Protein AF-0000000067837398 (afdb_homodimer)

Foldseek 3Di:
DPPPPVLVVVLVVLVVVLVVLVVCLVVDDDPVSNVVSVVSSVLSVLVSVLSVCVVVVNDDVVVVSVVVVVD/DPPPPVLVVVLVVLVVVLVVLVVCLVVDDDPVSNVVSVVSSVLSVLVSVLSVCVVVVNDDVVVVSVVVVVD

pLDDT: mean 81.36, std 20.69, range [33.88, 98.56]

Secondary structure (DSSP, 8-state):
-----HHHHHHHHHHHHHHHHHHHHTT--SHHHHHHHHHHHHHHHHHHHHHHHHHTT--SHHHHHHHHH--/-----HHHHHHHHHHHHHHHHHHHHTT--SHHHHHHHHHHHHHHHHHHHHHHHHHTT--SHHHHHHHHH--

Sequence (142 aa):
MSSEDPLGQLRQRLAAVQLELRQAIGNVDDPQGKALLEVAAEVVGGLHKAFGHYKDKSEPAWRQVAKRIFPMSSEDPLGQLRQRLAAVQLELRQAIGNVDDPQGKALLEVAAEVVGGLHKAFGHYKDKSEPAWRQVAKRIFP

Organism: NCBI:txid111831

Structure (mmCIF, N/CA/C/O backbone):
data_AF-0000000067837398-model_v1
#
loop_
_entity.id
_entity.type
_entity.pdbx_description
1 polymer 'Uncharacterized protein'
#
loop_
_atom_site.group_PDB
_atom_site.id
_atom_site.type_symbol
_atom_site.label_atom_id
_atom_site.label_alt_id
_atom_site.label_comp_id
_atom_site.label_asym_id
_atom_site.label_entity_id
_atom_site.label_seq_id
_atom_site.pdbx_PDB_ins_code
_atom_site.Cartn_x
_atom_site.Cartn_y
_atom_site.Cartn_z
_atom_site.occupancy
_atom_site.B_iso_or_equiv
_atom_site.auth_seq_id
_atom_site.auth_comp_id
_atom_site.auth_asym_id
_atom_site.auth_atom_id
_atom_site.pdbx_PDB_model_num
ATOM 1 N N . MET A 1 1 ? 8.406 -27.453 5.871 1 33.88 1 MET A N 1
ATOM 2 C CA . MET A 1 1 ? 7.957 -26.094 6.102 1 33.88 1 MET A CA 1
ATOM 3 C C . MET A 1 1 ? 6.555 -25.875 5.543 1 33.88 1 MET A C 1
ATOM 5 O O . MET A 1 1 ? 6.281 -26.219 4.391 1 33.88 1 MET A O 1
ATOM 9 N N . SER A 1 2 ? 5.48 -26.078 6.039 1 41.84 2 SER A N 1
ATOM 10 C CA . SER A 1 2 ? 4.082 -25.969 5.637 1 41.84 2 SER A CA 1
ATOM 11 C C . SER A 1 2 ? 3.883 -24.859 4.613 1 41.84 2 SER A C 1
ATOM 13 O O . SER A 1 2 ? 4.566 -23.844 4.66 1 41.84 2 SER A O 1
ATOM 15 N N . SER A 1 3 ? 3.572 -25.141 3.287 1 51.97 3 SER A N 1
ATOM 16 C CA . SER A 1 3 ? 3.674 -24.422 2.021 1 51.97 3 SER A CA 1
ATOM 17 C C . SER A 1 3 ? 3.182 -22.984 2.16 1 51.97 3 SER A C 1
ATOM 19 O O . SER A 1 3 ? 1.977 -22.734 2.24 1 51.97 3 SER A O 1
ATOM 21 N N . GLU A 1 4 ? 3.797 -22.094 3.088 1 68 4 GLU A N 1
ATOM 22 C CA . GLU A 1 4 ? 3.436 -20.719 3.438 1 68 4 GLU A CA 1
ATOM 23 C C . GLU A 1 4 ? 2.896 -19.969 2.227 1 68 4 GLU A C 1
ATOM 25 O O . GLU A 1 4 ? 3.359 -20.172 1.103 1 68 4 GLU A O 1
ATOM 30 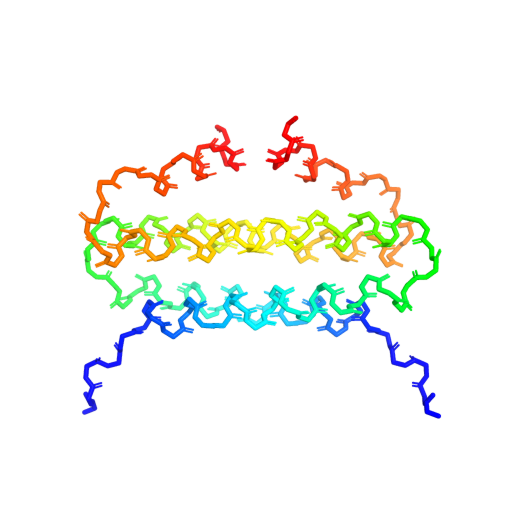N N . ASP A 1 5 ? 1.623 -19.812 2.236 1 85.75 5 ASP A N 1
ATOM 31 C CA . ASP A 1 5 ? 0.949 -19.016 1.215 1 85.75 5 ASP A CA 1
ATOM 32 C C . ASP A 1 5 ? 1.414 -17.562 1.257 1 85.75 5 ASP A C 1
ATOM 34 O O . ASP A 1 5 ? 0.754 -16.703 1.856 1 85.75 5 ASP A O 1
ATOM 38 N N . PRO A 1 6 ? 2.689 -17.422 0.731 1 88.38 6 PRO A N 1
ATOM 39 C CA . PRO A 1 6 ? 3.264 -16.078 0.784 1 88.38 6 PRO A CA 1
ATOM 40 C C . PRO A 1 6 ? 2.305 -15.008 0.276 1 88.38 6 PRO A C 1
ATOM 42 O O . PRO A 1 6 ? 2.254 -13.906 0.83 1 88.38 6 PRO A O 1
ATOM 45 N N . LEU A 1 7 ? 1.542 -15.312 -0.713 1 92.5 7 LEU A N 1
ATOM 46 C CA . LEU A 1 7 ? 0.615 -14.328 -1.25 1 92.5 7 LEU A CA 1
ATOM 47 C C . LEU A 1 7 ? -0.531 -14.07 -0.276 1 92.5 7 LEU A C 1
ATOM 49 O O . LEU A 1 7 ? -1.01 -12.938 -0.158 1 92.5 7 LEU A O 1
ATOM 53 N N . GLY A 1 8 ? -0.99 -15.117 0.376 1 92.75 8 GLY A N 1
ATOM 54 C CA . GLY A 1 8 ? -2 -14.945 1.407 1 92.75 8 GLY A CA 1
ATOM 55 C C . GLY A 1 8 ? -1.529 -14.078 2.564 1 92.75 8 GLY A C 1
ATOM 56 O O . GLY A 1 8 ? -2.277 -13.234 3.062 1 92.75 8 GLY A O 1
ATOM 57 N N . GLN A 1 9 ? -0.346 -14.25 2.988 1 94.62 9 GLN A N 1
ATOM 58 C CA . GLN A 1 9 ? 0.231 -13.453 4.062 1 94.62 9 GLN A CA 1
ATOM 59 C C . GLN A 1 9 ? 0.376 -11.992 3.646 1 94.62 9 GLN A C 1
ATOM 61 O O . GLN A 1 9 ? 0.09 -11.086 4.43 1 94.62 9 GLN A O 1
ATOM 66 N N . LEU A 1 10 ? 0.847 -11.828 2.412 1 97.06 10 LEU A N 1
ATOM 67 C CA . LEU A 1 10 ? 0.981 -10.461 1.905 1 97.06 10 LEU A CA 1
ATOM 68 C C . LEU A 1 10 ? -0.382 -9.789 1.796 1 97.06 10 LEU A C 1
ATOM 70 O O . LEU A 1 10 ? -0.512 -8.594 2.082 1 97.06 10 LEU A O 1
ATOM 74 N N . ARG A 1 11 ? -1.369 -10.508 1.425 1 96.19 11 ARG A N 1
ATOM 75 C CA . ARG A 1 11 ? -2.725 -9.961 1.388 1 96.19 11 ARG A CA 1
ATOM 76 C C . ARG A 1 11 ? -3.164 -9.5 2.771 1 96.19 11 ARG A C 1
ATOM 78 O O . ARG A 1 11 ? -3.73 -8.414 2.916 1 96.19 11 ARG A O 1
ATOM 85 N N . GLN A 1 12 ? -2.91 -10.25 3.746 1 97.5 12 GLN A N 1
ATOM 86 C CA . GLN A 1 12 ? -3.27 -9.891 5.113 1 97.5 12 GLN A CA 1
ATOM 87 C C . GLN A 1 12 ? -2.486 -8.664 5.578 1 97.5 12 GLN A C 1
ATOM 89 O O . GLN A 1 12 ? -3.021 -7.816 6.297 1 97.5 12 GLN A O 1
ATOM 94 N N . ARG A 1 13 ? -1.25 -8.594 5.207 1 97.94 13 ARG A N 1
ATOM 95 C CA . ARG A 1 13 ? -0.443 -7.426 5.547 1 97.94 13 ARG A CA 1
ATOM 96 C C . ARG A 1 13 ? -1.017 -6.16 4.914 1 97.94 13 ARG A C 1
ATOM 98 O O . ARG A 1 13 ? -1.085 -5.113 5.562 1 97.94 13 ARG A O 1
ATOM 105 N N . LEU A 1 14 ? -1.43 -6.301 3.666 1 98.19 14 LEU A N 1
ATOM 106 C CA . LEU A 1 14 ? -2.045 -5.164 2.986 1 98.19 14 LEU A CA 1
ATOM 107 C C . LEU A 1 14 ? -3.324 -4.734 3.697 1 98.19 14 LEU A C 1
ATOM 109 O O . LEU A 1 14 ? -3.578 -3.537 3.855 1 98.19 14 LEU A O 1
ATOM 113 N N . ALA A 1 15 ? -4.062 -5.645 4.191 1 98.5 15 ALA A N 1
ATOM 114 C CA . ALA A 1 15 ? -5.273 -5.324 4.945 1 98.5 15 ALA A CA 1
ATOM 115 C C . ALA A 1 15 ? -4.938 -4.574 6.23 1 98.5 15 ALA A C 1
ATOM 117 O O . ALA A 1 15 ? -5.609 -3.607 6.59 1 98.5 15 ALA A O 1
ATOM 118 N N . ALA A 1 16 ? -3.971 -5.02 6.883 1 98.5 16 ALA A N 1
ATOM 119 C CA . ALA A 1 16 ? -3.557 -4.379 8.133 1 98.5 16 ALA A CA 1
ATOM 120 C C . ALA A 1 16 ? -3.094 -2.947 7.883 1 98.5 16 ALA A C 1
ATOM 122 O O . ALA A 1 16 ? -3.455 -2.033 8.625 1 98.5 16 ALA A O 1
ATOM 123 N N . VAL A 1 17 ? -2.305 -2.738 6.832 1 98.44 17 VAL A N 1
ATOM 124 C CA . VAL A 1 17 ? -1.83 -1.397 6.508 1 98.44 17 VAL A CA 1
ATOM 125 C C . VAL A 1 17 ? -3.012 -0.507 6.133 1 98.44 17 VAL A C 1
ATOM 127 O O . VAL A 1 17 ? -3.074 0.657 6.535 1 98.44 17 VAL A O 1
ATOM 130 N N . GLN A 1 18 ? -3.939 -1.035 5.398 1 98.56 18 GLN A N 1
ATOM 131 C CA . GLN A 1 18 ? -5.129 -0.267 5.047 1 98.56 18 GLN A CA 1
ATOM 132 C C . GLN A 1 18 ? -5.863 0.218 6.293 1 98.56 18 GLN A C 1
ATOM 134 O O . GLN A 1 18 ? -6.262 1.382 6.375 1 98.56 18 GLN A O 1
ATOM 139 N N . LEU A 1 19 ? -6.051 -0.674 7.195 1 98.38 19 LEU A N 1
ATOM 140 C CA . LEU A 1 19 ? -6.746 -0.332 8.43 1 98.38 19 LEU A CA 1
ATOM 141 C C . LEU A 1 19 ? -5.988 0.744 9.203 1 98.38 19 LEU A C 1
ATOM 143 O O . LEU A 1 19 ? -6.594 1.688 9.719 1 98.38 19 LEU A O 1
ATOM 147 N N . GLU A 1 20 ? -4.688 0.671 9.289 1 98.12 20 GLU A N 1
ATOM 148 C CA . GLU A 1 20 ? -3.879 1.678 9.969 1 98.12 20 GLU A CA 1
ATOM 149 C C . GLU A 1 20 ? -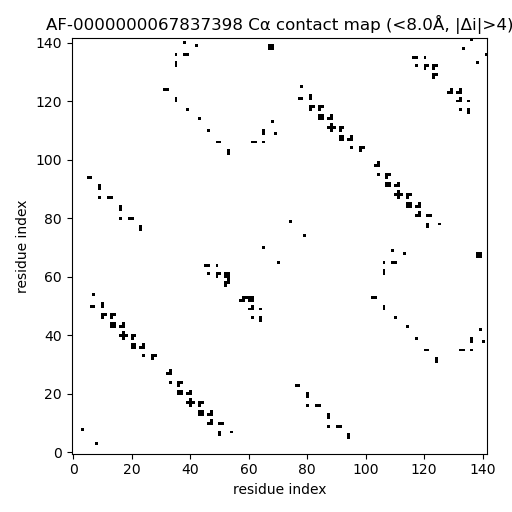4 3.037 9.289 1 98.12 20 GLU A C 1
ATOM 151 O O . GLU A 1 20 ? -4.07 4.07 9.961 1 98.12 20 GLU A O 1
ATOM 156 N N . LEU A 1 21 ? -4.008 3.031 7.977 1 97.94 21 LEU A N 1
ATOM 157 C CA . LEU A 1 21 ? -4.191 4.266 7.219 1 97.94 21 LEU A CA 1
ATOM 158 C C . LEU A 1 21 ? -5.539 4.906 7.539 1 97.94 21 LEU A C 1
ATOM 160 O O . LEU A 1 21 ? -5.613 6.105 7.805 1 97.94 21 LEU A O 1
ATOM 164 N N . ARG A 1 22 ? -6.586 4.121 7.59 1 98.12 22 ARG A N 1
ATOM 165 C CA . ARG A 1 22 ? -7.926 4.629 7.859 1 98.12 22 ARG A CA 1
ATOM 166 C C . ARG A 1 22 ? -8.023 5.191 9.273 1 98.12 22 ARG A C 1
ATOM 168 O O . ARG A 1 22 ? -8.648 6.23 9.492 1 98.12 22 ARG A O 1
ATOM 175 N N . GLN A 1 23 ? -7.441 4.535 10.148 1 97.38 23 GLN A N 1
ATOM 176 C CA . GLN A 1 23 ? -7.457 4.996 11.531 1 97.38 23 GLN A CA 1
ATOM 177 C C . GLN A 1 23 ? -6.711 6.32 11.68 1 97.38 23 GLN A C 1
ATOM 179 O O . GLN A 1 23 ? -7.109 7.18 12.469 1 97.38 23 GLN A O 1
ATOM 184 N N . ALA A 1 24 ? -5.641 6.457 10.891 1 96.56 24 ALA A N 1
ATOM 185 C CA . ALA A 1 24 ? -4.797 7.648 11 1 96.56 24 ALA A CA 1
ATOM 186 C C . ALA A 1 24 ? -5.516 8.883 10.469 1 96.56 24 ALA A C 1
ATOM 188 O O . ALA A 1 24 ? -5.234 10.008 10.891 1 96.56 24 ALA A O 1
ATOM 189 N N . ILE A 1 25 ? -6.469 8.672 9.578 1 95.69 25 ILE A N 1
ATOM 190 C CA . ILE A 1 25 ? -7.188 9.773 8.961 1 95.69 25 ILE A CA 1
ATOM 191 C C . ILE A 1 25 ? -7.82 10.648 10.047 1 95.69 25 ILE A C 1
ATOM 193 O O . ILE A 1 25 ? -7.785 11.875 9.961 1 95.69 25 ILE A O 1
ATOM 197 N N . GLY A 1 26 ? -8.32 10.07 11.078 1 92.12 26 GLY A N 1
ATOM 198 C CA . GLY A 1 26 ? -8.992 10.797 12.148 1 92.12 26 GLY A CA 1
ATOM 199 C C . GLY A 1 26 ? -8.031 11.523 13.078 1 92.12 26 GLY A C 1
ATOM 200 O O . GLY A 1 26 ? -8.445 12.375 13.859 1 92.12 26 GLY A O 1
ATOM 201 N N . ASN A 1 27 ? -6.805 11.273 12.977 1 91.19 27 ASN A N 1
ATOM 202 C CA . ASN A 1 27 ? -5.828 11.797 13.922 1 91.19 27 ASN A CA 1
ATOM 203 C C . ASN A 1 27 ? -4.898 12.812 13.266 1 91.19 27 ASN A C 1
ATOM 205 O O . ASN A 1 27 ? -3.943 13.281 13.891 1 91.19 27 ASN A O 1
ATOM 209 N N . VAL A 1 28 ? -5.102 13.031 11.961 1 90.25 28 VAL A N 1
ATOM 210 C CA . VAL A 1 28 ? -4.305 14.016 11.234 1 90.25 28 VAL A CA 1
ATOM 211 C C . VAL A 1 28 ? -5.141 15.258 10.953 1 90.25 28 VAL A C 1
ATOM 213 O O . VAL A 1 28 ? -6.258 15.164 10.438 1 90.25 28 VAL A O 1
ATOM 216 N N . ASP A 1 29 ? -4.652 16.453 11.297 1 86.44 29 ASP A N 1
ATOM 217 C CA . ASP A 1 29 ? -5.406 17.688 11.18 1 86.44 29 ASP A CA 1
ATOM 218 C C . ASP A 1 29 ? -5.07 18.406 9.875 1 86.44 29 ASP A C 1
ATOM 220 O O . ASP A 1 29 ? -5.914 19.125 9.312 1 86.44 29 ASP A O 1
ATOM 224 N N . ASP A 1 30 ? -3.98 18.266 9.359 1 86.19 30 ASP A N 1
ATOM 225 C CA . ASP A 1 30 ? -3.547 18.906 8.125 1 86.19 30 ASP A CA 1
ATOM 226 C C . ASP A 1 30 ? -4.273 18.328 6.918 1 86.19 30 ASP A C 1
ATOM 228 O O . ASP A 1 30 ? -4.23 17.125 6.684 1 86.19 30 ASP A O 1
ATOM 232 N N . PRO A 1 31 ? -4.961 19.172 6.168 1 89.5 31 PRO A N 1
ATOM 233 C CA . PRO A 1 31 ? -5.773 18.688 5.051 1 89.5 31 PRO A CA 1
ATOM 234 C C . PRO A 1 31 ? -4.961 17.906 4.031 1 89.5 31 PRO A C 1
ATOM 236 O O . PRO A 1 31 ? -5.465 16.938 3.451 1 89.5 31 PRO A O 1
ATOM 239 N N . GLN A 1 32 ? -3.789 18.281 3.867 1 87.62 32 GLN A N 1
ATOM 240 C CA . GLN A 1 32 ? -2.961 17.562 2.902 1 87.62 32 GLN A CA 1
ATOM 241 C C . GLN A 1 32 ? -2.605 16.172 3.408 1 87.62 32 GLN A C 1
ATOM 243 O O . GLN A 1 32 ? -2.598 15.211 2.637 1 87.62 32 GLN A O 1
ATOM 248 N N . GLY A 1 33 ? -2.32 16.125 4.625 1 90.06 33 GLY A N 1
ATOM 249 C CA . GLY A 1 33 ? -2.053 14.836 5.23 1 90.06 33 GLY A CA 1
ATOM 250 C C . GLY A 1 33 ? -3.254 13.914 5.219 1 90.06 33 GLY A C 1
ATOM 251 O O . GLY A 1 33 ? -3.121 12.719 4.953 1 90.06 33 GLY A O 1
ATOM 252 N N . LYS A 1 34 ? -4.395 14.484 5.453 1 92.44 34 LYS A N 1
ATOM 253 C CA . LYS A 1 34 ? -5.625 13.695 5.414 1 92.44 34 LYS A CA 1
ATOM 254 C C . LYS A 1 34 ? -5.887 13.156 4.008 1 92.44 34 LYS A C 1
ATOM 256 O O . LYS A 1 34 ? -6.234 11.984 3.844 1 92.44 34 LYS A O 1
ATOM 261 N N . ALA A 1 35 ? -5.684 13.977 3.082 1 92.44 35 ALA A N 1
ATOM 262 C CA . ALA A 1 35 ? -5.891 13.57 1.695 1 92.44 35 ALA A CA 1
ATOM 263 C C . ALA A 1 35 ? -4.93 12.453 1.304 1 92.44 35 ALA A C 1
ATOM 265 O O . ALA A 1 35 ? -5.324 11.492 0.64 1 92.44 35 ALA A O 1
ATOM 266 N N . LEU A 1 36 ? -3.688 12.578 1.706 1 92.5 36 LEU A N 1
ATOM 267 C CA . LEU A 1 36 ? -2.686 11.555 1.436 1 92.5 36 LEU A CA 1
ATOM 268 C C . LEU A 1 36 ? -3.102 10.219 2.037 1 92.5 36 LEU A C 1
ATOM 270 O O . LEU A 1 36 ? -3.023 9.18 1.371 1 92.5 36 LEU A O 1
ATOM 274 N N . LEU A 1 37 ? -3.602 10.305 3.238 1 95.31 37 LEU A N 1
ATOM 275 C CA . LEU A 1 37 ? -4.031 9.094 3.93 1 95.31 37 LEU A CA 1
ATOM 276 C C . LEU A 1 37 ? -5.23 8.469 3.23 1 95.31 37 LEU A C 1
ATOM 278 O O . LEU A 1 37 ? -5.301 7.246 3.086 1 95.31 37 LEU A O 1
ATOM 282 N N . GLU A 1 38 ? -6.137 9.266 2.844 1 94.81 38 GLU A N 1
ATOM 283 C CA . GLU A 1 38 ? -7.328 8.773 2.16 1 94.81 38 GLU A CA 1
ATOM 284 C C . GLU A 1 38 ? -6.965 8.078 0.849 1 94.81 38 GLU A C 1
ATOM 286 O O . GLU A 1 38 ? -7.434 6.977 0.575 1 94.81 38 GLU A O 1
ATOM 291 N N . VAL A 1 39 ? -6.102 8.656 0.105 1 93 39 VAL A N 1
ATOM 292 C CA . VAL A 1 39 ? -5.676 8.086 -1.169 1 93 39 VAL A CA 1
ATOM 293 C C . VAL A 1 39 ? -4.895 6.797 -0.926 1 93 39 VAL A C 1
ATOM 295 O O . VAL A 1 39 ? -5.129 5.789 -1.595 1 93 39 VAL A O 1
ATOM 298 N N . ALA A 1 40 ? -4.031 6.848 -0.002 1 95.88 40 ALA A N 1
ATOM 299 C CA . ALA A 1 40 ? -3.219 5.672 0.304 1 95.88 40 ALA A CA 1
ATOM 300 C C . ALA A 1 40 ? -4.094 4.496 0.73 1 95.88 40 ALA A C 1
ATOM 302 O O . ALA A 1 40 ? -3.877 3.361 0.296 1 95.88 40 ALA A O 1
ATOM 303 N N . ALA A 1 41 ? -5.098 4.738 1.564 1 96.75 41 ALA A N 1
ATOM 304 C CA . ALA A 1 41 ? -5.988 3.676 2.025 1 96.75 41 ALA A CA 1
ATOM 305 C C . ALA A 1 41 ? -6.734 3.041 0.858 1 96.75 41 ALA A C 1
ATOM 307 O O . ALA A 1 41 ? -6.883 1.817 0.798 1 96.75 41 ALA A O 1
ATOM 308 N N . GLU A 1 42 ? -7.137 3.859 -0.038 1 95.38 42 GLU A N 1
ATOM 309 C CA . GLU A 1 42 ? -7.844 3.352 -1.209 1 95.38 42 GLU A CA 1
ATOM 310 C C . GLU A 1 42 ? -6.926 2.502 -2.082 1 95.38 42 GLU A C 1
ATOM 312 O O . GLU A 1 42 ? -7.309 1.416 -2.521 1 95.38 42 GLU A O 1
ATOM 317 N N . VAL A 1 43 ? -5.773 2.967 -2.314 1 93.62 43 VAL A N 1
ATOM 318 C CA . VAL A 1 43 ? -4.805 2.268 -3.148 1 93.62 43 VAL A CA 1
ATOM 319 C C . VAL A 1 43 ? -4.445 0.926 -2.512 1 93.62 43 VAL A C 1
ATOM 321 O O . VAL A 1 43 ? -4.461 -0.11 -3.182 1 93.62 43 VAL A O 1
ATOM 324 N N . VAL A 1 44 ? -4.188 0.935 -1.268 1 96.62 44 VAL A N 1
ATOM 325 C CA . VAL A 1 44 ? -3.822 -0.293 -0.569 1 96.62 44 VAL A CA 1
ATOM 326 C C . VAL A 1 44 ? -5.012 -1.25 -0.552 1 96.62 44 VAL A C 1
ATOM 328 O O . VAL A 1 44 ? -4.848 -2.461 -0.722 1 96.62 44 VAL A O 1
ATOM 331 N N . GLY A 1 45 ? -6.176 -0.774 -0.378 1 95.69 45 GLY A N 1
ATOM 332 C CA . GLY A 1 45 ? -7.371 -1.596 -0.469 1 95.69 45 GLY A CA 1
ATOM 333 C C . GLY A 1 45 ? -7.539 -2.258 -1.823 1 95.69 45 GLY A C 1
ATOM 334 O O . GLY A 1 45 ? -7.965 -3.412 -1.907 1 95.69 45 GLY A O 1
ATOM 335 N N . GLY A 1 46 ? -7.219 -1.517 -2.812 1 92.75 46 GLY A N 1
ATOM 336 C CA . GLY A 1 46 ? -7.242 -2.086 -4.152 1 92.75 46 GLY A CA 1
ATOM 337 C C . GLY A 1 46 ? -6.27 -3.236 -4.328 1 92.75 46 GLY A C 1
ATOM 338 O O . GLY A 1 46 ? -6.613 -4.258 -4.93 1 92.75 46 GLY A O 1
ATOM 339 N N . LEU A 1 47 ? -5.117 -3.094 -3.855 1 94.88 47 LEU A N 1
ATOM 340 C CA . LEU A 1 47 ? -4.137 -4.172 -3.918 1 94.88 47 LEU A CA 1
ATOM 341 C C . LEU A 1 47 ? -4.609 -5.387 -3.125 1 94.88 47 LEU A C 1
ATOM 343 O O . LEU A 1 47 ? -4.469 -6.523 -3.582 1 94.88 47 LEU A O 1
ATOM 347 N N . HIS A 1 48 ? -5.113 -5.125 -1.977 1 95.62 48 HIS A N 1
ATOM 348 C CA . HIS A 1 48 ? -5.672 -6.211 -1.177 1 95.62 48 HIS A CA 1
ATOM 349 C C . HIS A 1 48 ? -6.688 -7.016 -1.977 1 95.62 48 HIS A C 1
ATOM 351 O O . HIS A 1 48 ? -6.641 -8.25 -1.984 1 95.62 48 HIS A O 1
ATOM 357 N N . LYS A 1 49 ? -7.578 -6.348 -2.619 1 93.69 49 LYS A N 1
ATOM 358 C CA . LYS A 1 49 ? -8.602 -7.012 -3.426 1 93.69 49 LYS A CA 1
ATOM 359 C C . LYS A 1 49 ? -7.969 -7.77 -4.59 1 93.69 49 LYS A C 1
ATOM 361 O O . LYS A 1 49 ? -8.391 -8.883 -4.918 1 93.69 49 LYS A O 1
ATOM 366 N N . ALA A 1 50 ? -6.977 -7.211 -5.238 1 91.75 50 ALA A N 1
ATOM 367 C CA . ALA A 1 50 ? -6.309 -7.855 -6.367 1 91.75 50 ALA A CA 1
ATOM 368 C C . ALA A 1 50 ? -5.668 -9.172 -5.949 1 91.75 50 ALA A C 1
ATOM 370 O O . ALA A 1 50 ? -5.738 -10.164 -6.68 1 91.75 50 ALA A O 1
ATOM 371 N N . PHE A 1 51 ? -5.062 -9.156 -4.777 1 92.75 51 PHE A N 1
ATOM 372 C CA . PHE A 1 51 ? -4.5 -10.391 -4.25 1 92.75 51 PHE A CA 1
ATOM 373 C C . PHE A 1 51 ? -5.594 -11.43 -4.02 1 92.75 51 PHE A C 1
ATOM 375 O O . PHE A 1 51 ? -5.387 -12.625 -4.246 1 92.75 51 PHE A O 1
ATOM 382 N N . GLY A 1 52 ? -6.695 -10.984 -3.553 1 91.56 52 GLY A N 1
ATOM 383 C CA . GLY A 1 52 ? -7.828 -11.875 -3.381 1 91.56 52 GLY A CA 1
ATOM 384 C C . GLY A 1 52 ? -8.312 -12.484 -4.684 1 91.56 52 GLY A C 1
ATOM 385 O O .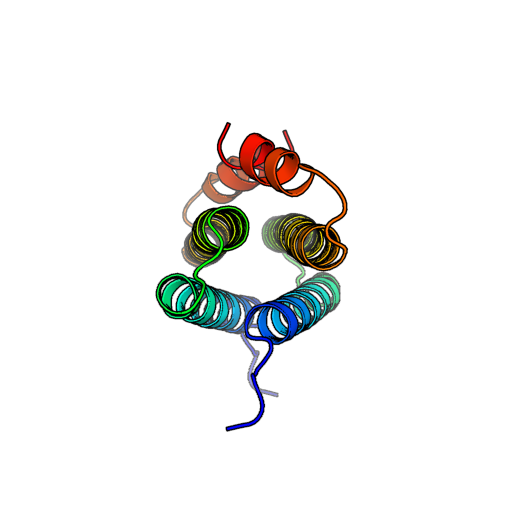 GLY A 1 52 ? -8.562 -13.688 -4.754 1 91.56 52 GLY A O 1
ATOM 386 N N . HIS A 1 53 ? -8.469 -11.656 -5.684 1 88.94 53 HIS A N 1
ATOM 387 C CA . HIS A 1 53 ? -8.906 -12.125 -6.996 1 88.94 53 HIS A CA 1
ATOM 388 C C . HIS A 1 53 ? -7.926 -13.148 -7.566 1 88.94 53 HIS A C 1
ATOM 390 O O . HIS A 1 53 ? -8.336 -14.133 -8.188 1 88.94 53 HIS A O 1
ATOM 396 N N . TYR A 1 54 ? -6.68 -12.836 -7.395 1 86.5 54 TYR A N 1
ATOM 397 C CA . TYR A 1 54 ? -5.672 -13.773 -7.875 1 86.5 54 TYR A CA 1
ATOM 398 C C . TYR A 1 54 ? -5.832 -15.133 -7.207 1 86.5 54 TYR A C 1
ATOM 400 O O . TYR A 1 54 ? -5.754 -16.172 -7.871 1 86.5 54 TYR A O 1
ATOM 408 N N . LYS A 1 55 ? -5.945 -15.18 -5.961 1 84.62 55 LYS A N 1
ATOM 409 C CA . LYS A 1 55 ? -6.078 -16.422 -5.219 1 84.62 55 LYS A CA 1
ATOM 410 C C . LYS A 1 55 ? -7.316 -17.203 -5.66 1 84.62 55 LYS A C 1
ATOM 412 O O . LYS A 1 55 ? -7.297 -18.438 -5.715 1 84.62 55 LYS A O 1
ATOM 417 N N . ASP A 1 56 ? -8.367 -16.531 -5.875 1 80.06 56 ASP A N 1
ATOM 418 C CA . ASP A 1 56 ? -9.625 -17.172 -6.254 1 80.06 56 ASP A CA 1
ATOM 419 C C . ASP A 1 56 ? -9.609 -17.562 -7.73 1 80.06 56 ASP A C 1
ATOM 421 O O . ASP A 1 56 ? -10.578 -18.156 -8.227 1 80.06 56 ASP A O 1
ATOM 425 N N . LYS A 1 57 ? -8.352 -17.578 -8.328 1 66 57 LYS A N 1
ATOM 426 C CA . LYS A 1 57 ? -8.211 -17.875 -9.75 1 66 57 LYS A CA 1
ATOM 427 C C . LYS A 1 57 ? -9.297 -17.172 -10.562 1 66 57 LYS A C 1
ATOM 429 O O . LYS A 1 57 ? -9.773 -17.688 -11.57 1 66 57 LYS A O 1
ATOM 434 N N . SER A 1 58 ? -9.914 -16.359 -9.812 1 56.03 58 SER A N 1
ATOM 435 C CA . SER A 1 58 ? -10.859 -15.555 -10.578 1 56.03 58 SER A CA 1
ATOM 436 C C . SER A 1 58 ? -10.141 -14.625 -11.547 1 56.03 58 SER A C 1
ATOM 438 O O . SER A 1 58 ? -9 -14.219 -11.289 1 56.03 58 SER A O 1
ATOM 440 N N . GLU A 1 59 ? -10.344 -14.594 -12.891 1 48.53 59 GLU A N 1
ATOM 441 C CA . GLU A 1 59 ? -9.688 -14 -14.055 1 48.53 59 GLU A CA 1
ATOM 442 C C . GLU A 1 59 ? -8.961 -12.711 -13.68 1 48.53 59 GLU A C 1
ATOM 444 O O . GLU A 1 59 ? -9.203 -12.148 -12.609 1 48.53 59 GLU A O 1
ATOM 449 N N . PRO A 1 60 ? -8.5 -11.672 -14.727 1 48.62 60 PRO A N 1
ATOM 450 C CA . PRO A 1 60 ? -7.465 -10.68 -15.008 1 48.62 60 PRO A CA 1
ATOM 451 C C . PRO A 1 60 ? -7.574 -9.445 -14.117 1 48.62 60 PRO A C 1
ATOM 453 O O . PRO A 1 60 ? -6.969 -8.414 -14.406 1 48.62 60 PRO A O 1
ATOM 456 N N . ALA A 1 61 ? -8.344 -9.469 -13.172 1 45.53 61 ALA A N 1
ATOM 457 C CA . ALA A 1 61 ? -8.711 -8.188 -12.562 1 45.53 61 ALA A CA 1
ATOM 458 C C . ALA A 1 61 ? -7.488 -7.473 -12.008 1 45.53 61 ALA A C 1
ATOM 460 O O . ALA A 1 61 ? -7.445 -6.242 -11.969 1 45.53 61 ALA A O 1
ATOM 461 N N . TRP A 1 62 ? -6.633 -8.211 -11.477 1 49.97 62 TRP A N 1
ATOM 462 C CA . TRP A 1 62 ? -5.473 -7.512 -10.93 1 49.97 62 TRP A CA 1
ATOM 463 C C . TRP A 1 62 ? -4.848 -6.598 -11.977 1 49.97 62 TRP A C 1
ATOM 465 O O . TRP A 1 62 ? -4.199 -5.605 -11.641 1 49.97 62 TRP A O 1
ATOM 475 N N . ARG A 1 63 ? -4.98 -7.027 -13.188 1 51.84 63 ARG A N 1
ATOM 476 C CA . ARG A 1 63 ? -4.434 -6.246 -14.297 1 51.84 63 ARG A CA 1
ATOM 477 C C . ARG A 1 63 ? -5.043 -4.848 -14.336 1 51.84 63 ARG A C 1
ATOM 479 O O . ARG A 1 63 ? -4.371 -3.883 -14.695 1 51.84 63 ARG A O 1
ATOM 486 N N . GLN A 1 64 ? -6.277 -4.918 -14.031 1 49.31 64 GLN A N 1
ATOM 487 C CA . GLN A 1 64 ? -6.93 -3.613 -14.062 1 49.31 64 GLN A CA 1
ATOM 488 C C . GLN A 1 64 ? -6.289 -2.652 -13.07 1 49.31 64 GLN A C 1
ATOM 490 O O . GLN A 1 64 ? -6.117 -1.468 -13.359 1 49.31 64 GLN A O 1
ATOM 495 N N . VAL A 1 65 ? -6.055 -3.168 -11.945 1 45.53 65 VAL A N 1
ATOM 496 C CA . VAL A 1 65 ? -5.422 -2.285 -10.977 1 45.53 65 VAL A CA 1
ATOM 497 C C . VAL A 1 65 ? -4.039 -1.875 -11.469 1 45.53 65 VAL A C 1
ATOM 499 O O . VAL A 1 65 ? -3.672 -0.699 -11.406 1 45.53 65 VAL A O 1
ATOM 502 N N . ALA A 1 66 ? -3.258 -2.885 -11.883 1 47.06 66 ALA A N 1
ATOM 503 C CA . ALA A 1 66 ? -1.943 -2.574 -12.438 1 47.06 66 ALA A CA 1
ATOM 504 C C . ALA A 1 66 ? -2.051 -1.531 -13.547 1 47.06 66 ALA A C 1
ATOM 506 O O . ALA A 1 66 ? -1.229 -0.617 -13.633 1 47.06 66 ALA A O 1
ATOM 507 N N . LYS A 1 67 ? -3.041 -1.914 -14.43 1 50.75 67 LYS A N 1
ATOM 508 C CA . LYS A 1 67 ? -3.229 -0.983 -15.539 1 50.75 67 LYS A CA 1
ATOM 509 C C . LYS A 1 67 ? -3.516 0.426 -15.031 1 50.75 67 LYS A C 1
ATOM 511 O O . LYS A 1 67 ? -3.16 1.411 -15.688 1 50.75 67 LYS A O 1
ATOM 516 N N . ARG A 1 68 ? -4.281 0.433 -14.031 1 47.34 68 ARG A N 1
ATOM 517 C CA . ARG A 1 68 ? -4.707 1.728 -13.508 1 47.34 68 ARG A CA 1
ATOM 518 C C . ARG A 1 68 ? -3.551 2.443 -12.812 1 47.34 68 ARG A C 1
ATOM 520 O O . ARG A 1 68 ? -3.514 3.674 -12.773 1 47.34 68 ARG A O 1
ATOM 527 N N . ILE A 1 69 ? -2.844 1.643 -12.266 1 44 69 ILE A N 1
ATOM 528 C CA . ILE A 1 69 ? -1.737 2.223 -11.516 1 44 69 ILE A CA 1
ATOM 529 C C . ILE A 1 69 ? -0.592 2.568 -12.461 1 44 69 ILE A C 1
ATOM 531 O O . ILE A 1 69 ? 0.035 3.621 -12.328 1 44 69 ILE A O 1
ATOM 535 N N . PHE A 1 70 ? -0.11 1.56 -13.305 1 37.5 70 PHE A N 1
ATOM 536 C CA . PHE A 1 70 ? 0.869 1.798 -14.359 1 37.5 70 PHE A CA 1
ATOM 537 C C . PHE A 1 70 ? 0.189 1.875 -15.719 1 37.5 70 PHE A C 1
ATOM 539 O O . PHE A 1 70 ? 0.173 0.895 -16.469 1 37.5 70 PHE A O 1
ATOM 546 N N . PRO A 1 71 ? -0.348 3.029 -15.875 1 39.59 71 PRO A N 1
ATOM 547 C CA . PRO A 1 71 ? -1.03 3.096 -17.172 1 39.59 71 PRO A CA 1
ATOM 548 C C . PRO A 1 71 ? -0.134 2.674 -18.328 1 39.59 71 PRO A C 1
ATOM 550 O O . PRO A 1 71 ? 1.092 2.785 -18.234 1 39.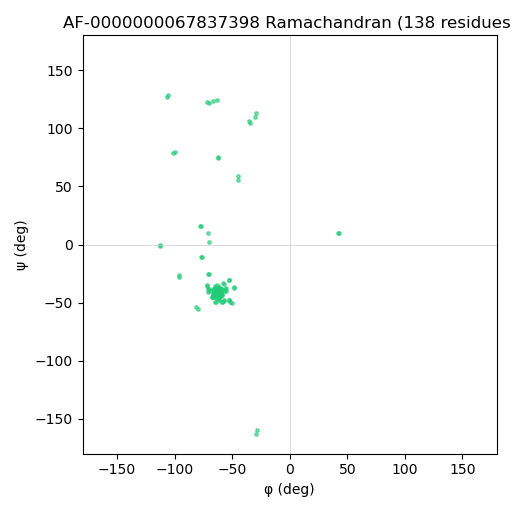59 71 PRO A O 1
ATOM 553 N N . MET B 1 1 ? 2.182 10.992 25.938 1 33.91 1 MET B N 1
ATOM 554 C CA . MET B 1 1 ? 2.408 10.07 24.828 1 33.91 1 MET B CA 1
ATOM 555 C C . MET B 1 1 ? 3.27 10.719 23.75 1 33.91 1 MET B C 1
ATOM 557 O O . MET B 1 1 ? 2.986 11.836 23.312 1 33.91 1 MET B O 1
ATOM 561 N N . SER B 1 2 ? 4.477 10.797 23.656 1 42 2 SER B N 1
ATOM 562 C CA . SER B 1 2 ? 5.445 11.406 22.75 1 42 2 SER B CA 1
ATOM 563 C C . SER B 1 2 ? 4.891 11.492 21.328 1 42 2 SER B C 1
ATOM 565 O O . SER B 1 2 ? 4.102 10.641 20.906 1 42 2 SER B O 1
ATOM 567 N N . SER B 1 3 ? 4.609 12.727 20.719 1 51.78 3 SER B N 1
ATOM 568 C CA . SER B 1 3 ? 3.775 13.172 19.609 1 51.78 3 SER B CA 1
ATOM 569 C C . SER B 1 3 ? 3.934 12.258 18.406 1 51.78 3 SER B C 1
ATOM 571 O O . SER B 1 3 ? 4.934 12.328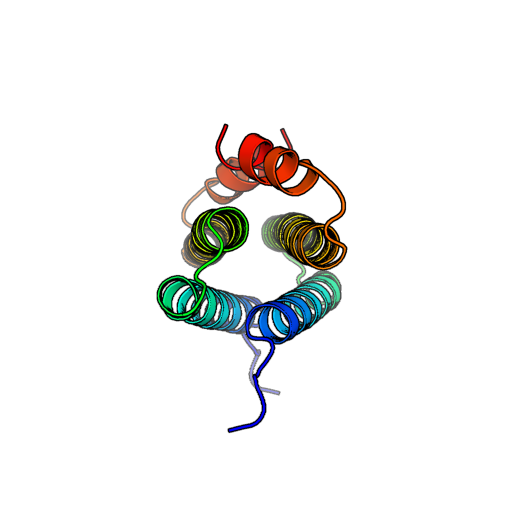 17.688 1 51.78 3 SER B O 1
ATOM 573 N N . GLU B 1 4 ? 3.701 10.852 18.516 1 68.06 4 GLU B N 1
ATOM 574 C CA . GLU B 1 4 ? 3.895 9.781 17.531 1 68.06 4 GLU B CA 1
ATOM 575 C C . GLU B 1 4 ? 3.572 10.258 16.125 1 68.06 4 GLU B C 1
ATOM 577 O O . GLU B 1 4 ? 2.666 11.07 15.922 1 68.06 4 GLU B O 1
ATOM 582 N N . ASP B 1 5 ? 4.617 10.438 15.383 1 85.69 5 ASP B N 1
ATOM 583 C CA . ASP B 1 5 ? 4.504 10.789 13.969 1 85.69 5 ASP B CA 1
ATOM 584 C C . ASP B 1 5 ? 3.809 9.688 13.188 1 85.6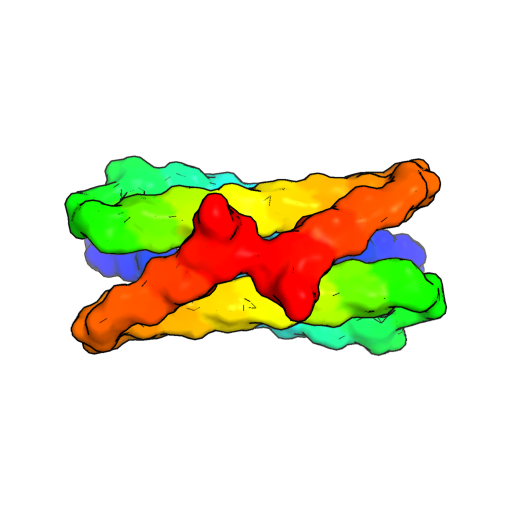9 5 ASP B C 1
ATOM 586 O O . ASP B 1 5 ? 4.469 8.836 12.57 1 85.69 5 ASP B O 1
ATOM 590 N N . PRO B 1 6 ? 2.443 9.688 13.43 1 88.25 6 PRO B N 1
ATOM 591 C CA . PRO B 1 6 ? 1.681 8.617 12.781 1 88.25 6 PRO B CA 1
ATOM 592 C C . PRO B 1 6 ? 2.014 8.477 11.297 1 88.25 6 PRO B C 1
ATOM 594 O O . PRO B 1 6 ? 2.076 7.355 10.781 1 88.25 6 PRO B O 1
ATOM 597 N N . LEU B 1 7 ? 2.23 9.547 10.641 1 92.56 7 LEU B N 1
ATOM 598 C CA . LEU B 1 7 ? 2.543 9.477 9.219 1 92.56 7 LEU B CA 1
ATOM 599 C C . LEU B 1 7 ? 3.926 8.875 8.992 1 92.56 7 LEU B C 1
ATOM 601 O O . LEU B 1 7 ? 4.137 8.133 8.031 1 92.56 7 LEU B O 1
ATOM 605 N N . GLY B 1 8 ? 4.875 9.227 9.859 1 92.69 8 GLY B N 1
ATOM 606 C CA . GLY B 1 8 ? 6.188 8.609 9.781 1 92.69 8 GLY B CA 1
ATOM 607 C C . GLY B 1 8 ? 6.156 7.109 10 1 92.69 8 GLY B C 1
ATOM 608 O O . GLY B 1 8 ? 6.844 6.363 9.297 1 92.69 8 GLY B O 1
ATOM 609 N N . GLN B 1 9 ? 5.391 6.637 10.906 1 94.56 9 GLN B N 1
ATOM 610 C CA . GLN B 1 9 ? 5.242 5.211 11.172 1 94.56 9 GLN B CA 1
ATOM 611 C C . GLN B 1 9 ? 4.598 4.492 9.992 1 94.56 9 GLN B C 1
ATOM 613 O O . GLN B 1 9 ? 5.016 3.396 9.617 1 94.56 9 GLN B O 1
ATOM 618 N N . LEU B 1 10 ? 3.572 5.156 9.461 1 97.06 10 LEU B N 1
ATOM 619 C CA . LEU B 1 10 ? 2.914 4.566 8.297 1 97.06 10 LEU B CA 1
ATOM 620 C C . LEU B 1 10 ? 3.865 4.504 7.109 1 97.06 10 LEU B C 1
ATOM 622 O O . LEU B 1 10 ? 3.85 3.531 6.348 1 97.06 10 LEU B O 1
ATOM 626 N N . ARG B 1 11 ? 4.676 5.477 6.953 1 96.25 11 ARG B N 1
ATOM 627 C CA . ARG B 1 11 ? 5.688 5.445 5.902 1 96.25 11 ARG B CA 1
ATOM 628 C C . ARG B 1 11 ? 6.625 4.254 6.078 1 96.25 11 ARG B C 1
ATOM 630 O O . ARG B 1 11 ? 6.93 3.553 5.109 1 96.25 11 ARG B O 1
ATOM 637 N N . GLN B 1 12 ? 7.051 4.016 7.246 1 97.44 12 GLN B N 1
ATOM 638 C CA . GLN B 1 12 ? 7.93 2.885 7.52 1 97.44 12 GLN B CA 1
ATOM 639 C C . GLN B 1 12 ? 7.219 1.56 7.27 1 97.44 12 GLN B C 1
ATOM 641 O O . GLN B 1 12 ? 7.828 0.604 6.785 1 97.44 12 GLN B O 1
ATOM 646 N N . ARG B 1 13 ? 5.973 1.508 7.617 1 97.94 13 ARG B N 1
ATOM 647 C CA . ARG B 1 13 ? 5.191 0.302 7.355 1 97.94 13 ARG B CA 1
ATOM 648 C C . ARG B 1 13 ? 5.09 0.031 5.855 1 97.94 13 ARG B C 1
ATOM 650 O O . AR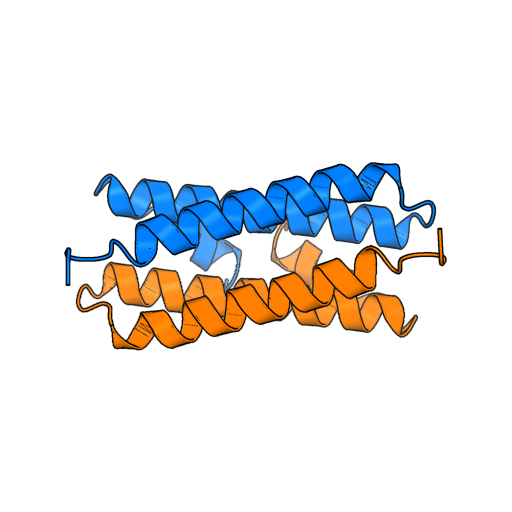G B 1 13 ? 5.223 -1.113 5.418 1 97.94 13 ARG B O 1
ATOM 657 N N . LEU B 1 14 ? 4.863 1.095 5.102 1 98.19 14 LEU B N 1
ATOM 658 C CA . LEU B 1 14 ? 4.809 0.952 3.652 1 98.19 14 LEU B CA 1
ATOM 659 C C . LEU B 1 14 ? 6.137 0.445 3.104 1 98.19 14 LEU B C 1
ATOM 661 O O . LEU B 1 14 ? 6.164 -0.413 2.219 1 98.19 14 LEU B O 1
ATOM 665 N N . ALA B 1 15 ? 7.207 0.876 3.648 1 98.44 15 ALA B N 1
ATOM 666 C CA . ALA B 1 15 ? 8.523 0.399 3.232 1 98.44 15 ALA B CA 1
ATOM 667 C C . ALA B 1 15 ? 8.688 -1.088 3.533 1 98.44 15 ALA B C 1
ATOM 669 O O . ALA B 1 15 ? 9.211 -1.841 2.709 1 98.44 15 ALA B O 1
ATOM 670 N N . ALA B 1 16 ? 8.297 -1.475 4.652 1 98.5 16 ALA B N 1
ATOM 671 C CA . ALA B 1 16 ? 8.398 -2.879 5.043 1 98.5 16 ALA B CA 1
ATOM 672 C C . ALA B 1 16 ? 7.566 -3.766 4.121 1 98.5 16 ALA B C 1
ATOM 674 O O . ALA B 1 16 ? 8.023 -4.824 3.686 1 98.5 16 ALA B O 1
ATOM 675 N N . VAL B 1 17 ? 6.348 -3.342 3.807 1 98.44 17 VAL B N 1
ATOM 676 C CA . VAL B 1 17 ? 5.488 -4.121 2.92 1 98.44 17 VAL B CA 1
ATOM 677 C C . VAL B 1 17 ? 6.109 -4.188 1.526 1 98.44 17 VAL B C 1
ATOM 679 O O . VAL B 1 17 ? 6.09 -5.238 0.88 1 98.44 17 VAL B O 1
ATOM 682 N N . GLN B 1 18 ? 6.645 -3.102 1.082 1 98.56 18 GLN B N 1
ATOM 683 C CA . GLN B 1 18 ? 7.312 -3.102 -0.217 1 98.56 18 GLN B CA 1
ATOM 684 C C . GLN B 1 18 ? 8.422 -4.145 -0.266 1 98.56 18 GLN B C 1
ATOM 686 O O . GLN B 1 18 ? 8.539 -4.891 -1.24 1 98.56 18 GLN B O 1
ATOM 691 N N . LEU B 1 19 ? 9.234 -4.129 0.745 1 98.38 19 LEU B N 1
ATOM 692 C CA . LEU B 1 19 ? 10.344 -5.074 0.807 1 98.38 19 LEU B CA 1
ATOM 693 C C . LEU B 1 19 ? 9.828 -6.512 0.81 1 98.38 19 LEU B C 1
ATOM 695 O O . LEU B 1 19 ? 10.375 -7.375 0.119 1 98.38 19 LEU B O 1
ATOM 699 N N . GLU B 1 20 ? 8.781 -6.824 1.536 1 98.06 20 GLU B N 1
ATOM 700 C CA . GLU B 1 20 ? 8.195 -8.164 1.565 1 98.06 20 GLU B CA 1
ATOM 701 C C . GLU B 1 20 ? 7.672 -8.562 0.192 1 98.06 20 GLU B C 1
ATOM 703 O O . GLU B 1 20 ? 7.816 -9.719 -0.223 1 98.06 20 GLU B O 1
ATOM 708 N N . LEU B 1 21 ? 7.039 -7.629 -0.487 1 97.88 21 LEU B N 1
ATOM 709 C CA . LEU B 1 21 ? 6.551 -7.883 -1.84 1 97.88 21 LEU B CA 1
ATOM 710 C C . LEU B 1 21 ? 7.707 -8.234 -2.773 1 97.88 21 LEU B C 1
ATOM 712 O O . LEU B 1 21 ? 7.629 -9.211 -3.521 1 97.88 21 LEU B O 1
ATOM 716 N N . ARG B 1 22 ? 8.789 -7.5 -2.697 1 98.12 22 ARG B N 1
ATOM 717 C CA . ARG B 1 22 ? 9.945 -7.73 -3.561 1 98.12 22 ARG B CA 1
ATOM 718 C C . ARG B 1 22 ? 10.578 -9.086 -3.273 1 98.12 22 ARG B C 1
ATOM 720 O O . ARG B 1 22 ? 10.977 -9.797 -4.195 1 98.12 22 ARG B O 1
ATOM 727 N N . GLN B 1 23 ? 10.688 -9.391 -2.066 1 97.38 23 GLN B N 1
ATOM 728 C CA . GLN B 1 23 ? 11.258 -10.68 -1.683 1 97.38 23 GLN B CA 1
ATOM 729 C C . GLN B 1 23 ? 10.398 -11.836 -2.182 1 97.38 23 GLN B C 1
ATOM 731 O O . GLN B 1 23 ? 10.93 -12.883 -2.57 1 97.38 23 GLN B O 1
ATOM 736 N N . ALA B 1 24 ? 9.086 -11.617 -2.184 1 96.62 24 ALA B N 1
ATOM 737 C CA . ALA B 1 24 ? 8.164 -12.68 -2.564 1 96.62 24 ALA B CA 1
ATOM 738 C C . ALA B 1 24 ? 8.242 -12.969 -4.062 1 96.62 24 ALA B C 1
ATOM 740 O O . ALA B 1 24 ? 7.953 -14.078 -4.504 1 96.62 24 ALA B O 1
ATOM 741 N N . ILE B 1 25 ? 8.648 -11.977 -4.832 1 95.5 25 ILE B N 1
ATOM 742 C CA . ILE B 1 25 ? 8.719 -12.125 -6.281 1 95.5 25 ILE B CA 1
ATOM 743 C C . ILE B 1 25 ? 9.586 -13.328 -6.641 1 95.5 25 ILE B C 1
ATOM 745 O O . ILE B 1 25 ? 9.242 -14.102 -7.539 1 95.5 25 ILE B O 1
ATOM 749 N N . GLY B 1 26 ? 10.633 -13.57 -5.938 1 92.06 26 GLY B N 1
ATOM 750 C CA . GLY B 1 26 ? 11.562 -14.648 -6.223 1 92.06 26 GLY B CA 1
ATOM 751 C C . GLY B 1 26 ? 11.039 -16.016 -5.793 1 92.06 26 GLY B C 1
ATOM 752 O O . GLY B 1 26 ? 11.586 -17.047 -6.188 1 92.06 26 GLY B O 1
ATOM 753 N N . ASN B 1 27 ? 10.008 -16.047 -5.078 1 91.19 27 ASN B N 1
ATOM 754 C CA . ASN B 1 27 ? 9.523 -17.297 -4.492 1 91.19 27 ASN B CA 1
ATOM 755 C C . ASN B 1 27 ? 8.195 -17.719 -5.102 1 91.19 27 ASN B C 1
ATOM 757 O O . ASN B 1 27 ? 7.574 -18.688 -4.645 1 91.19 27 ASN B O 1
ATOM 761 N N . VAL B 1 28 ? 7.688 -16.922 -6.035 1 90.06 28 VAL B N 1
ATOM 762 C CA . VAL B 1 28 ? 6.441 -17.234 -6.719 1 90.06 28 VAL B CA 1
ATOM 763 C C . VAL B 1 28 ? 6.738 -17.688 -8.148 1 90.06 28 VAL B C 1
ATOM 765 O O . VAL B 1 28 ? 7.461 -17.016 -8.883 1 90.06 28 VAL B O 1
ATOM 768 N N . ASP B 1 29 ? 6.246 -18.844 -8.57 1 86.19 29 ASP B N 1
ATOM 769 C CA . ASP B 1 29 ? 6.555 -19.422 -9.875 1 86.19 29 ASP B CA 1
ATOM 770 C C . ASP B 1 29 ? 5.484 -19.078 -10.898 1 86.19 29 ASP B C 1
ATOM 772 O O . ASP B 1 29 ? 5.773 -18.969 -12.094 1 86.19 29 ASP B O 1
ATOM 776 N N . ASP B 1 30 ? 4.344 -18.844 -10.539 1 86.19 30 ASP B N 1
ATOM 777 C CA . ASP B 1 30 ? 3.236 -18.5 -11.43 1 86.19 30 ASP B CA 1
ATOM 778 C C . ASP B 1 30 ? 3.398 -17.094 -11.992 1 86.19 30 ASP B C 1
ATOM 780 O O . ASP B 1 30 ? 3.512 -16.125 -11.234 1 86.19 30 ASP B O 1
ATOM 784 N N . PRO B 1 31 ? 3.434 -16.969 -13.312 1 89.38 31 PRO B N 1
ATOM 785 C CA . PRO B 1 31 ? 3.689 -15.672 -13.938 1 89.38 31 PRO B CA 1
ATOM 786 C C . PRO B 1 31 ? 2.682 -14.609 -13.516 1 89.38 31 PRO B C 1
ATOM 788 O O . PRO B 1 31 ? 3.041 -13.438 -13.375 1 89.38 31 PRO B O 1
ATOM 791 N N . GLN B 1 32 ? 1.521 -15.031 -13.312 1 87.31 32 GLN B N 1
ATOM 792 C CA . GLN B 1 32 ? 0.51 -14.055 -12.906 1 87.31 32 GLN B CA 1
ATOM 793 C C . GLN B 1 32 ? 0.76 -13.562 -11.484 1 87.31 32 GLN B C 1
ATOM 795 O O . GLN B 1 32 ? 0.595 -12.375 -11.195 1 87.31 32 GLN B O 1
ATOM 800 N N . GLY B 1 33 ? 1.129 -14.445 -10.695 1 89.88 33 GLY B N 1
ATOM 801 C CA . GLY B 1 33 ? 1.479 -14.062 -9.336 1 89.88 33 GLY B CA 1
ATOM 802 C C . GLY B 1 33 ? 2.697 -13.164 -9.266 1 89.88 33 GLY B C 1
ATOM 803 O O . GLY B 1 33 ? 2.721 -12.203 -8.484 1 89.88 33 GLY B O 1
ATOM 804 N N . LYS B 1 34 ? 3.637 -13.445 -10.086 1 92.38 34 LYS B N 1
ATOM 805 C CA . LYS B 1 34 ? 4.832 -12.609 -10.141 1 92.38 34 LYS B CA 1
ATOM 806 C C . LYS B 1 34 ? 4.496 -11.195 -10.617 1 92.38 34 LYS B C 1
ATOM 808 O O . LYS B 1 34 ? 4.973 -10.211 -10.039 1 92.38 34 LYS B O 1
ATOM 813 N N . ALA B 1 35 ? 3.689 -11.141 -11.578 1 91.94 35 ALA B N 1
ATOM 814 C CA . ALA B 1 35 ? 3.287 -9.844 -12.102 1 91.94 35 ALA B CA 1
ATOM 815 C C . ALA B 1 35 ? 2.533 -9.031 -11.055 1 91.94 35 ALA B C 1
ATOM 817 O O . ALA B 1 35 ? 2.764 -7.832 -10.906 1 91.94 35 ALA B O 1
ATOM 818 N N . LEU B 1 36 ? 1.645 -9.688 -10.344 1 92.38 36 LEU B N 1
ATOM 819 C CA . LEU B 1 36 ? 0.895 -9.039 -9.273 1 92.38 36 LEU B CA 1
ATOM 820 C C . LEU B 1 36 ? 1.836 -8.469 -8.219 1 92.38 36 LEU B C 1
ATOM 822 O O . LEU B 1 36 ? 1.68 -7.324 -7.789 1 92.38 36 LEU B O 1
ATOM 826 N N . LEU B 1 37 ? 2.822 -9.266 -7.898 1 95.12 37 LEU B N 1
ATOM 827 C CA . LEU B 1 37 ? 3.789 -8.844 -6.887 1 95.12 37 LEU B CA 1
ATOM 828 C C . LEU B 1 37 ? 4.609 -7.66 -7.383 1 95.12 37 LEU B C 1
ATOM 830 O O . LEU B 1 37 ? 4.871 -6.723 -6.625 1 95.12 37 LEU B O 1
ATOM 834 N N . GLU B 1 38 ? 5.004 -7.711 -8.586 1 94.56 38 GLU B N 1
ATOM 835 C CA . GLU B 1 38 ? 5.797 -6.629 -9.164 1 94.56 38 GLU B CA 1
ATOM 836 C C . GLU B 1 38 ? 5.012 -5.316 -9.18 1 94.56 38 GLU B C 1
ATOM 838 O O . GLU B 1 38 ? 5.523 -4.277 -8.766 1 94.56 38 GLU B O 1
ATOM 843 N N . VAL B 1 39 ? 3.787 -5.379 -9.555 1 92.75 39 VAL B N 1
ATOM 844 C CA . VAL B 1 39 ? 2.938 -4.191 -9.602 1 92.75 39 VAL B CA 1
ATOM 845 C C . VAL B 1 39 ? 2.68 -3.678 -8.188 1 92.75 39 VAL B C 1
ATOM 847 O O . VAL B 1 39 ? 2.781 -2.475 -7.934 1 92.75 39 VAL B O 1
ATOM 850 N N . ALA B 1 40 ? 2.379 -4.559 -7.336 1 95.75 40 ALA B N 1
ATOM 851 C CA . ALA B 1 40 ? 2.104 -4.168 -5.957 1 95.75 40 ALA B CA 1
ATOM 852 C C . ALA B 1 40 ? 3.311 -3.48 -5.328 1 95.75 40 ALA B C 1
ATOM 854 O O . ALA B 1 40 ? 3.17 -2.459 -4.648 1 95.75 40 ALA B O 1
ATOM 855 N N . ALA B 1 41 ? 4.516 -3.996 -5.535 1 96.56 41 ALA B N 1
ATOM 856 C CA . ALA B 1 41 ? 5.73 -3.408 -4.977 1 96.56 41 ALA B CA 1
ATOM 857 C C . ALA B 1 41 ? 5.945 -1.989 -5.496 1 96.56 41 ALA B C 1
ATOM 859 O O . ALA B 1 41 ? 6.312 -1.091 -4.738 1 96.56 41 ALA B O 1
ATOM 860 N N . GLU B 1 42 ? 5.672 -1.826 -6.734 1 95.31 42 GLU B N 1
ATOM 861 C CA . GLU B 1 42 ? 5.82 -0.502 -7.332 1 95.31 42 GLU B CA 1
ATOM 862 C C . GLU B 1 42 ? 4.812 0.483 -6.746 1 95.31 42 GLU B C 1
ATOM 864 O O . GLU B 1 42 ? 5.172 1.609 -6.395 1 95.31 42 GLU B O 1
ATOM 869 N N . VAL B 1 43 ? 3.615 0.077 -6.625 1 93.75 43 VAL B N 1
ATOM 870 C CA . VAL B 1 43 ? 2.549 0.923 -6.102 1 93.75 43 VAL B CA 1
ATOM 871 C C . VAL B 1 43 ? 2.846 1.292 -4.648 1 93.75 43 VAL B C 1
ATOM 873 O O . VAL B 1 43 ? 2.77 2.463 -4.273 1 93.75 43 VAL B O 1
ATOM 876 N N . VAL B 1 44 ? 3.225 0.334 -3.885 1 96.44 44 VAL B N 1
ATOM 877 C CA . VAL B 1 44 ? 3.523 0.584 -2.479 1 96.44 44 VAL B CA 1
ATOM 878 C C . VAL B 1 44 ? 4.754 1.48 -2.363 1 96.44 44 VAL B C 1
ATOM 880 O O . VAL B 1 44 ? 4.805 2.373 -1.513 1 96.44 44 VAL B O 1
ATOM 883 N N . GLY B 1 45 ? 5.715 1.315 -3.176 1 95.75 45 GLY B N 1
ATOM 884 C CA . GLY B 1 45 ? 6.871 2.197 -3.215 1 95.75 45 GLY B CA 1
ATOM 885 C C . GLY B 1 45 ? 6.512 3.637 -3.531 1 95.75 45 GLY B C 1
ATOM 886 O O . GLY B 1 45 ? 7.094 4.566 -2.969 1 95.75 45 GLY B O 1
ATOM 887 N N . GLY B 1 46 ? 5.59 3.75 -4.414 1 92.94 46 GLY B N 1
ATOM 888 C CA . GLY B 1 46 ? 5.098 5.086 -4.719 1 92.94 46 GLY B CA 1
ATOM 889 C C . GLY B 1 46 ? 4.441 5.766 -3.529 1 92.94 46 GLY B C 1
ATOM 890 O O . GLY B 1 46 ? 4.664 6.949 -3.285 1 92.94 46 GLY B O 1
ATOM 891 N N . LEU B 1 47 ? 3.666 5.086 -2.838 1 95 47 LEU B N 1
ATOM 892 C CA . LEU B 1 47 ? 3.045 5.633 -1.636 1 95 47 LEU B CA 1
ATOM 893 C C . LEU B 1 47 ? 4.098 5.992 -0.594 1 95 47 LEU B C 1
ATOM 895 O O . LEU B 1 47 ? 4.012 7.043 0.044 1 95 47 LEU B O 1
ATOM 899 N N . HIS B 1 48 ? 5.023 5.121 -0.417 1 95.62 48 HIS B N 1
ATOM 900 C CA . HIS B 1 48 ? 6.121 5.406 0.498 1 95.62 48 HIS B CA 1
ATOM 901 C C . HIS B 1 48 ? 6.781 6.742 0.166 1 95.62 48 HIS B C 1
ATOM 903 O O . HIS B 1 48 ? 7.012 7.562 1.057 1 95.62 48 HIS B O 1
ATOM 909 N N . LYS B 1 49 ? 7.082 6.953 -1.072 1 93.81 49 LYS B N 1
ATOM 910 C CA . LYS B 1 49 ? 7.707 8.195 -1.51 1 93.81 49 LYS B CA 1
ATOM 911 C C . LYS B 1 49 ? 6.781 9.391 -1.274 1 93.81 49 LYS B C 1
ATOM 913 O O . LYS B 1 49 ? 7.234 10.461 -0.865 1 93.81 49 LYS B O 1
ATOM 918 N N . ALA B 1 50 ? 5.492 9.242 -1.505 1 92.06 50 ALA B N 1
ATOM 919 C CA . ALA B 1 50 ? 4.531 10.328 -1.316 1 92.06 50 ALA B CA 1
ATOM 920 C C . ALA B 1 50 ? 4.488 10.773 0.142 1 92.06 50 ALA B C 1
ATOM 922 O O . ALA B 1 50 ? 4.418 11.969 0.429 1 92.06 50 ALA B O 1
ATOM 923 N N . PHE B 1 51 ? 4.539 9.797 1.01 1 92.94 51 PHE B N 1
ATOM 924 C CA . PHE B 1 51 ? 4.594 10.133 2.428 1 92.94 51 PHE B CA 1
ATOM 925 C C . PHE B 1 51 ? 5.867 10.906 2.754 1 92.94 51 PHE B C 1
ATOM 927 O O . PHE B 1 51 ? 5.852 11.82 3.58 1 92.94 51 PHE B O 1
ATOM 934 N N . GLY B 1 52 ? 6.918 10.508 2.16 1 91.56 52 GLY B N 1
ATOM 935 C CA . GLY B 1 52 ? 8.164 11.234 2.338 1 91.56 52 GLY B CA 1
ATOM 936 C C . GLY B 1 52 ? 8.086 12.672 1.861 1 91.56 52 GLY B C 1
ATOM 937 O O . GLY B 1 52 ? 8.547 13.586 2.553 1 91.56 52 GLY B O 1
ATOM 938 N N . HIS B 1 53 ? 7.551 12.867 0.681 1 89.19 53 HIS B N 1
ATOM 939 C CA . HIS B 1 53 ? 7.398 14.203 0.125 1 89.19 53 HIS B CA 1
ATOM 940 C C . HIS B 1 53 ? 6.523 15.078 1.019 1 89.19 53 HIS B C 1
ATOM 942 O O . HIS B 1 53 ? 6.801 16.266 1.196 1 89.19 53 HIS B O 1
ATOM 948 N N . TYR B 1 54 ? 5.477 14.469 1.487 1 86.75 54 TYR B N 1
ATOM 949 C CA . TYR B 1 54 ? 4.602 15.211 2.385 1 86.75 54 TYR B CA 1
ATOM 950 C C . TYR B 1 54 ? 5.359 15.695 3.615 1 86.75 54 TYR B C 1
ATOM 952 O O . TYR B 1 54 ? 5.207 16.844 4.035 1 86.75 54 TYR B O 1
ATOM 960 N N . LYS B 1 55 ? 6.07 14.867 4.25 1 84.69 55 LYS B N 1
ATOM 961 C CA . LYS B 1 55 ? 6.812 15.211 5.457 1 84.69 55 LYS B CA 1
ATOM 962 C C . LYS B 1 55 ? 7.824 16.312 5.184 1 84.69 55 LYS B C 1
ATOM 964 O O . LYS B 1 55 ? 8.062 17.172 6.035 1 84.69 55 LYS B O 1
ATOM 969 N N . ASP B 1 56 ? 8.453 16.219 4.094 1 80.12 56 ASP B N 1
ATOM 970 C CA . ASP B 1 56 ? 9.484 17.203 3.752 1 80.12 56 ASP B CA 1
ATOM 971 C C . ASP B 1 56 ? 8.852 18.516 3.279 1 80.12 56 ASP B C 1
ATOM 973 O O . ASP B 1 56 ? 9.562 19.469 2.986 1 80.12 56 ASP B O 1
ATOM 977 N N . LYS B 1 57 ? 7.484 18.641 3.588 1 65.88 57 LYS B N 1
ATOM 978 C CA . LYS B 1 57 ? 6.758 19.812 3.107 1 65.88 57 LYS B CA 1
ATOM 979 C C . LYS B 1 57 ? 7.137 20.141 1.665 1 65.88 57 LYS B C 1
ATOM 981 O O . LYS B 1 57 ? 7.172 21.312 1.277 1 65.88 57 LYS B O 1
ATOM 986 N N . SER B 1 58 ? 7.84 19.172 1.186 1 55.16 58 SER B N 1
ATOM 987 C CA . SER B 1 58 ? 8.102 19.391 -0.233 1 55.16 58 SER B CA 1
ATOM 988 C C . SER B 1 58 ? 6.805 19.391 -1.039 1 55.16 58 SER B C 1
ATOM 990 O O . SER B 1 58 ? 5.832 18.734 -0.658 1 55.16 58 SER B O 1
ATOM 992 N N . GLU B 1 59 ? 6.391 20.406 -1.863 1 47.97 59 GLU B N 1
ATOM 993 C CA . GLU B 1 59 ? 5.176 20.719 -2.609 1 47.97 59 GLU B CA 1
ATOM 994 C C . GLU B 1 59 ? 4.426 19.453 -3.002 1 47.97 59 GLU B C 1
ATOM 996 O O . GLU B 1 59 ? 4.977 18.359 -2.941 1 47.97 59 GLU B O 1
ATOM 1001 N N . PRO B 1 60 ? 3.414 19.391 -4.129 1 48.31 60 PRO B N 1
ATOM 1002 C CA . PRO B 1 60 ? 2.199 18.734 -4.613 1 48.31 60 PRO B CA 1
ATOM 1003 C C . PRO B 1 60 ? 2.441 17.281 -5.031 1 48.31 60 PRO B C 1
ATOM 1005 O O . PRO B 1 60 ? 1.537 16.625 -5.559 1 48.31 60 PRO B O 1
ATOM 1008 N N . ALA B 1 61 ? 3.584 16.828 -4.883 1 45.59 61 ALA B N 1
ATOM 1009 C CA . ALA B 1 61 ? 3.885 15.625 -5.656 1 45.59 61 ALA B CA 1
ATOM 1010 C C . ALA B 1 61 ? 2.965 14.469 -5.262 1 45.59 61 ALA B C 1
ATOM 1012 O O . ALA B 1 61 ? 2.658 13.602 -6.082 1 45.59 61 ALA B O 1
ATOM 1013 N N . TRP B 1 62 ? 2.648 14.383 -4.031 1 48.94 62 TRP B N 1
ATOM 1014 C CA . TRP B 1 62 ? 1.788 13.266 -3.662 1 48.94 62 TRP B CA 1
ATOM 1015 C C . TRP B 1 62 ? 0.535 13.234 -4.531 1 48.94 62 TRP B C 1
ATOM 1017 O O . TRP B 1 62 ? -0.072 12.172 -4.719 1 48.94 62 TRP B O 1
ATOM 1027 N N . ARG B 1 63 ? 0.121 14.367 -4.945 1 51.16 63 ARG B N 1
ATOM 1028 C CA . ARG B 1 63 ? -1.063 14.492 -5.789 1 51.16 63 ARG B CA 1
ATOM 1029 C C . ARG B 1 63 ? -0.891 13.711 -7.086 1 51.16 63 ARG B C 1
ATOM 1031 O O . ARG B 1 63 ? -1.856 13.156 -7.621 1 51.16 63 ARG B O 1
ATOM 1038 N N . GLN B 1 64 ? 0.307 13.82 -7.484 1 48.97 64 GLN B N 1
ATOM 1039 C CA . GLN B 1 64 ? 0.529 13.125 -8.742 1 48.97 64 GLN B CA 1
ATOM 1040 C C . GLN B 1 64 ? 0.267 11.625 -8.602 1 48.97 64 GLN B C 1
ATOM 1042 O O . GLN B 1 64 ? -0.296 11 -9.492 1 48.97 64 GLN B O 1
ATOM 1047 N N . VAL B 1 65 ? 0.747 11.133 -7.551 1 45.22 65 VAL B N 1
ATOM 1048 C CA . VAL B 1 65 ? 0.498 9.703 -7.379 1 45.22 65 VAL B CA 1
ATOM 1049 C C . VAL B 1 65 ? -1 9.453 -7.219 1 45.22 65 VAL B C 1
ATOM 1051 O O . VAL B 1 65 ? -1.553 8.539 -7.836 1 45.22 65 VAL B O 1
ATOM 1054 N N . ALA B 1 66 ? -1.601 10.227 -6.312 1 46.31 66 ALA B N 1
ATOM 1055 C CA . ALA B 1 66 ? -3.049 10.117 -6.16 1 46.31 66 ALA B CA 1
ATOM 1056 C C . ALA B 1 66 ? -3.754 10.227 -7.508 1 46.31 66 ALA B C 1
ATOM 1058 O O . ALA B 1 66 ? -4.695 9.477 -7.785 1 46.31 66 ALA B O 1
ATOM 1059 N N . LYS B 1 67 ? -3.287 11.344 -8.164 1 50.06 67 LYS B N 1
ATOM 1060 C CA . LYS B 1 67 ? -3.895 11.547 -9.477 1 50.06 67 LYS B CA 1
ATOM 1061 C C . LYS B 1 67 ? -3.727 10.312 -10.359 1 50.06 67 LYS B C 1
ATOM 1063 O O . LYS B 1 67 ? -4.574 10.023 -11.203 1 50.06 67 LYS B O 1
ATOM 1068 N N . ARG B 1 68 ? -2.592 9.789 -10.227 1 46.59 68 ARG B N 1
ATOM 1069 C CA . ARG B 1 68 ? -2.27 8.656 -11.086 1 46.59 68 ARG B CA 1
ATOM 1070 C C . ARG B 1 68 ? -3.049 7.414 -10.672 1 46.59 68 ARG B C 1
ATOM 1072 O O . ARG B 1 68 ? -3.346 6.555 -11.508 1 46.59 68 ARG B O 1
ATOM 1079 N N . ILE B 1 69 ? -3.156 7.398 -9.484 1 43.5 69 ILE B N 1
ATOM 1080 C CA . ILE B 1 69 ? -3.838 6.219 -8.969 1 43.5 69 ILE B CA 1
ATOM 1081 C C . ILE B 1 69 ? -5.348 6.379 -9.133 1 43.5 69 ILE B C 1
ATOM 1083 O O . ILE B 1 69 ? -6.043 5.438 -9.516 1 43.5 69 ILE B O 1
ATOM 1087 N N . PHE B 1 70 ? -5.965 7.527 -8.562 1 37.41 70 PHE B N 1
ATOM 1088 C CA . PHE B 1 70 ? -7.367 7.867 -8.789 1 37.41 70 PHE B CA 1
ATOM 1089 C C . PHE B 1 70 ? -7.496 8.945 -9.859 1 37.41 70 PHE B C 1
ATOM 1091 O O . PHE B 1 70 ? -7.609 10.133 -9.5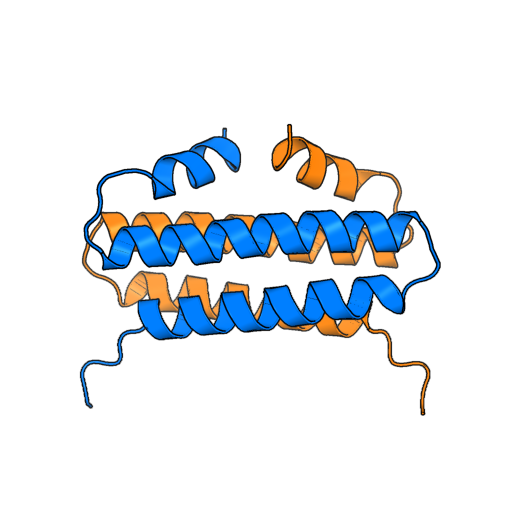39 1 37.41 70 PHE B O 1
ATOM 1098 N N . PRO B 1 71 ? -7.395 8.43 -11.008 1 39.22 71 PRO B N 1
ATOM 1099 C CA . PRO B 1 71 ? -7.488 9.477 -12.031 1 39.22 71 PRO B CA 1
ATOM 1100 C C . PRO B 1 71 ? -8.719 10.359 -11.867 1 39.22 71 PRO B C 1
ATOM 1102 O O . PRO B 1 71 ? -9.727 9.922 -11.305 1 39.22 71 PRO B O 1
#

Radius of gyration: 15.16 Å; Cα contacts (8 Å, |Δi|>4): 150; chains: 2; bounding box: 22×47×42 Å

Solvent-accessible surface area (backbone atoms only — not comparable to full-atom values): 7627 Å² total; per-residue (Å²): 126,80,85,71,54,63,65,59,53,50,31,52,49,33,48,52,52,24,52,53,31,56,59,45,38,80,74,44,84,51,68,66,58,29,50,51,30,53,46,49,25,52,54,35,47,50,51,29,50,29,47,50,36,54,72,65,68,42,75,71,55,46,50,53,52,40,43,43,56,58,108,127,79,85,70,53,61,65,60,53,49,29,52,49,33,48,52,52,22,53,52,30,55,60,44,38,80,75,46,83,50,67,68,59,29,49,51,29,53,44,48,23,53,54,35,47,50,51,30,50,28,47,50,35,54,72,66,65,44,76,73,56,47,49,53,52,41,42,44,56,60,107

Nearest PDB structures (foldseek):
  7s5k-assembly1_E  TM=8.246E-01  e=3.301E+00  Myxococcus xanthus
  7s5c-assembly1_D  TM=8.919E-01  e=5.807E+00  Myxococcus xanthus
  7s5c-assembly1_F  TM=8.986E-01  e=7.464E+00  Myxococcus xanthus
  4wpe-assembly1_A-2  TM=5.113E-01  e=7.947E+00  Saccharomyces cerevisiae S288C
  7s5k-assembly1_E  TM=8.243E-01  e=3.301E+00  Myxococcus xanthus